Protein AF-A0A453MKV0-F1 (afdb_monomer_lite)

Radius of gyration: 20.4 Å; chains: 1; bounding box: 40×36×52 Å

Sequence (69 aa):
PDSFYFNILPFAEDIRDFPFRSFSSLPPSSQPTEEQQEAADNLVKMLDLAPPGREEILRPDFTPNPMLE

pLDDT: mean 94.63, std 4.19, range [69.62, 98.69]

Foldseek 3Di:
DDDDDDDDDDDPVPDDDDDDDDPVPDDPVSDDDPVRVVVVVVVCVVPDQPPPPDDGNPPVVPDDDPVVD

Structure (mmCIF, N/CA/C/O backbone):
data_AF-A0A453MKV0-F1
#
_entry.id   AF-A0A453MKV0-F1
#
loop_
_atom_site.group_PDB
_atom_site.id
_atom_site.type_symbol
_atom_site.label_atom_id
_atom_site.label_alt_id
_atom_site.label_comp_id
_atom_site.label_asym_id
_atom_site.label_entity_id
_atom_site.label_seq_id
_atom_site.pdbx_PDB_ins_code
_atom_site.Cartn_x
_atom_site.Cartn_y
_atom_site.Cartn_z
_atom_site.occupancy
_atom_site.B_iso_or_equiv
_atom_site.auth_seq_id
_atom_site.auth_comp_id
_atom_site.auth_asym_id
_atom_site.auth_atom_id
_atom_site.pdbx_PDB_model_num
ATOM 1 N N . PRO A 1 1 ? 6.518 -4.416 -29.038 1.00 85.62 1 PRO A N 1
ATOM 2 C CA . PRO A 1 1 ? 7.412 -5.583 -29.182 1.00 85.62 1 PRO A CA 1
ATOM 3 C C . PRO A 1 1 ? 7.264 -6.500 -27.974 1.00 85.62 1 PRO A C 1
ATOM 5 O O . PRO A 1 1 ? 7.258 -6.012 -26.847 1.00 85.62 1 PRO A O 1
ATOM 8 N N . ASP A 1 2 ? 7.092 -7.792 -28.229 1.00 93.00 2 ASP A N 1
ATOM 9 C CA . ASP A 1 2 ? 6.948 -8.778 -27.164 1.00 93.00 2 ASP A CA 1
ATOM 10 C C . ASP A 1 2 ? 8.316 -9.089 -26.563 1.00 93.00 2 ASP A C 1
ATOM 12 O O . ASP A 1 2 ? 9.308 -9.229 -27.283 1.00 93.00 2 ASP A O 1
ATOM 16 N N . SER A 1 3 ? 8.353 -9.191 -25.238 1.00 93.69 3 SER A N 1
ATOM 17 C CA . SER A 1 3 ? 9.577 -9.396 -24.470 1.00 93.69 3 SER A CA 1
ATOM 18 C C . SER A 1 3 ? 9.323 -10.375 -23.332 1.00 93.69 3 SER A C 1
ATOM 20 O O . SER A 1 3 ? 8.241 -10.402 -22.746 1.00 93.69 3 SER A O 1
ATOM 22 N N . PHE A 1 4 ? 10.345 -11.159 -22.994 1.00 95.12 4 PHE A N 1
ATOM 23 C CA . PHE A 1 4 ? 10.333 -12.014 -21.814 1.00 95.12 4 PHE A CA 1
ATOM 24 C C . PHE A 1 4 ? 10.918 -11.255 -20.619 1.00 95.12 4 PHE A C 1
ATOM 26 O O . PHE A 1 4 ? 12.064 -10.810 -20.668 1.00 95.12 4 PHE A O 1
ATOM 33 N N . TYR A 1 5 ? 10.138 -11.125 -19.548 1.00 93.94 5 TYR A N 1
ATOM 34 C CA . TYR A 1 5 ? 10.610 -10.579 -18.278 1.00 93.94 5 TYR A CA 1
ATOM 35 C C . TYR A 1 5 ? 11.121 -11.721 -17.402 1.00 93.94 5 TYR A C 1
ATOM 37 O O . TYR A 1 5 ? 10.363 -12.622 -17.046 1.00 93.94 5 TYR A O 1
ATOM 45 N N . PHE A 1 6 ? 12.406 -11.679 -17.053 1.00 96.12 6 PHE A N 1
ATOM 46 C CA . PHE A 1 6 ? 13.032 -12.648 -16.160 1.00 96.12 6 PHE A CA 1
ATOM 47 C C . PHE A 1 6 ? 13.373 -11.989 -14.825 1.00 96.12 6 PHE A C 1
ATOM 49 O O . PHE A 1 6 ? 14.193 -11.074 -14.784 1.00 96.12 6 PHE A O 1
ATOM 56 N N . ASN A 1 7 ? 12.780 -12.489 -13.741 1.00 95.75 7 ASN A N 1
ATOM 57 C CA . ASN A 1 7 ? 13.095 -12.077 -12.375 1.00 95.75 7 ASN A CA 1
ATOM 58 C C . ASN A 1 7 ? 13.725 -13.254 -11.625 1.00 95.75 7 ASN A C 1
ATOM 60 O O . ASN A 1 7 ? 13.243 -14.384 -11.720 1.00 95.75 7 ASN A O 1
ATOM 64 N N . ILE A 1 8 ? 14.789 -12.984 -10.870 1.00 96.12 8 ILE A N 1
ATOM 65 C CA . ILE A 1 8 ? 15.449 -13.984 -10.026 1.00 96.12 8 ILE A CA 1
ATOM 66 C C . ILE A 1 8 ? 14.595 -14.207 -8.772 1.00 96.12 8 ILE A C 1
ATOM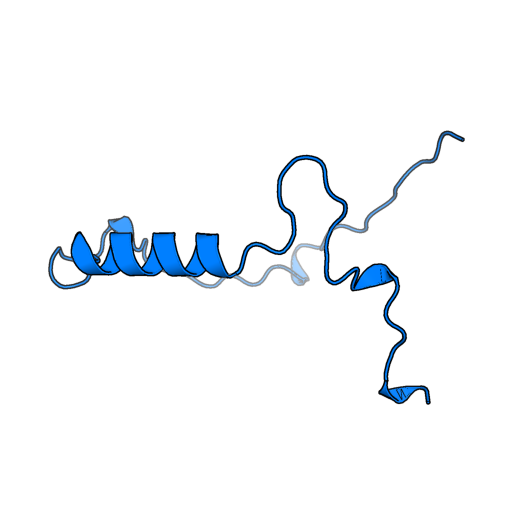 68 O O . ILE A 1 8 ? 14.117 -13.247 -8.168 1.00 96.12 8 ILE A O 1
ATOM 72 N N . LEU A 1 9 ? 14.410 -15.468 -8.386 1.00 96.81 9 LEU A N 1
ATOM 73 C CA . LEU A 1 9 ? 13.750 -15.850 -7.137 1.00 96.81 9 LEU A CA 1
ATOM 74 C C . LEU A 1 9 ? 14.796 -16.146 -6.049 1.00 96.81 9 LEU A C 1
ATOM 76 O O . LEU A 1 9 ? 15.889 -16.604 -6.390 1.00 96.81 9 LEU A O 1
ATOM 80 N N . PRO A 1 10 ? 14.475 -15.901 -4.764 1.00 97.44 10 PRO A N 1
ATOM 81 C CA . PRO A 1 10 ? 15.383 -16.198 -3.657 1.00 97.44 10 PRO A CA 1
ATOM 82 C C . PRO A 1 10 ? 15.642 -17.704 -3.513 1.00 97.44 10 PRO A C 1
ATOM 84 O O . PRO A 1 10 ? 14.764 -18.523 -3.809 1.00 97.44 10 PRO A O 1
ATOM 87 N N . PHE A 1 11 ? 16.823 -18.064 -3.004 1.00 97.50 11 PHE A N 1
ATOM 88 C CA . PHE A 1 11 ? 17.113 -19.417 -2.527 1.00 97.50 11 PHE A CA 1
ATOM 89 C C . PHE A 1 11 ? 16.597 -19.619 -1.094 1.00 97.50 11 PHE A C 1
ATOM 91 O O . PHE A 1 11 ? 16.119 -18.687 -0.446 1.00 97.50 11 PHE A O 1
ATOM 98 N N . ALA A 1 12 ? 16.685 -20.849 -0.582 1.00 96.88 12 ALA A N 1
ATOM 99 C CA . ALA A 1 12 ? 16.227 -21.167 0.770 1.00 96.88 12 ALA A CA 1
ATOM 100 C C . ALA A 1 12 ? 17.003 -20.386 1.847 1.00 96.88 12 ALA A C 1
ATOM 102 O O . ALA A 1 12 ? 16.434 -20.009 2.867 1.00 96.88 12 ALA A O 1
ATOM 103 N N . GLU A 1 13 ? 18.281 -20.106 1.599 1.00 97.06 13 GLU A N 1
ATOM 104 C CA . GLU A 1 13 ? 19.178 -19.371 2.491 1.00 97.06 13 GLU A CA 1
ATOM 105 C C . GLU A 1 13 ? 18.844 -17.871 2.578 1.00 97.06 13 GLU A C 1
ATOM 107 O O . GLU A 1 13 ? 19.220 -17.218 3.550 1.00 97.06 13 GLU A O 1
ATOM 112 N N . ASP A 1 14 ? 18.120 -17.330 1.592 1.00 97.75 14 ASP A N 1
ATOM 113 C CA . ASP A 1 14 ? 17.704 -15.922 1.552 1.00 97.75 14 ASP A CA 1
ATOM 114 C C . ASP A 1 14 ? 16.403 -15.670 2.343 1.00 97.75 14 ASP A C 1
ATOM 116 O O . ASP A 1 14 ? 16.046 -14.518 2.630 1.00 97.75 14 ASP A O 1
ATOM 120 N N . ILE A 1 15 ? 15.667 -16.734 2.692 1.00 96.62 15 ILE A N 1
ATOM 121 C CA . ILE A 1 15 ? 14.398 -16.645 3.421 1.00 96.62 15 ILE A CA 1
ATOM 122 C C . ILE A 1 15 ? 14.678 -16.308 4.888 1.00 96.62 15 ILE A C 1
ATOM 124 O O . ILE A 1 15 ? 15.441 -16.981 5.578 1.00 96.62 15 ILE A O 1
ATOM 128 N N . ARG A 1 16 ? 14.023 -15.254 5.385 1.00 96.75 16 ARG A N 1
ATOM 129 C CA . ARG A 1 16 ? 14.097 -14.833 6.789 1.00 96.75 16 ARG A CA 1
ATOM 130 C C . ARG A 1 16 ? 12.772 -15.111 7.491 1.00 96.75 16 ARG A C 1
ATOM 132 O O . ARG A 1 16 ? 11.770 -14.477 7.167 1.00 96.75 16 ARG A O 1
ATOM 139 N N . ASP A 1 17 ? 12.798 -15.997 8.484 1.00 95.75 17 ASP A N 1
ATOM 140 C CA . ASP A 1 17 ? 11.609 -16.389 9.243 1.00 95.75 17 ASP A CA 1
ATOM 141 C C . ASP A 1 17 ? 11.440 -15.556 10.515 1.00 95.75 17 ASP A C 1
ATOM 143 O O . ASP A 1 17 ? 12.159 -15.712 11.505 1.00 95.75 17 ASP A O 1
ATOM 147 N N . PHE A 1 18 ? 10.434 -14.682 10.493 1.00 96.75 18 PHE A N 1
ATOM 148 C CA . PHE A 1 18 ? 10.040 -13.858 11.630 1.00 96.75 18 PHE A CA 1
ATOM 149 C C . PHE A 1 18 ? 8.564 -14.100 11.964 1.00 96.75 18 PHE A C 1
ATOM 151 O O . PHE A 1 18 ? 7.693 -13.794 11.145 1.00 96.75 18 PHE A O 1
ATOM 158 N N . PRO A 1 19 ? 8.244 -14.637 13.154 1.00 95.56 19 PRO A N 1
ATOM 159 C CA . PRO A 1 19 ? 6.861 -14.851 13.545 1.00 95.56 19 PRO A CA 1
ATOM 160 C C . PRO A 1 19 ? 6.207 -13.529 13.962 1.00 95.56 19 PRO A C 1
ATOM 162 O O . PRO A 1 19 ? 6.696 -12.830 14.848 1.00 95.56 19 PRO A O 1
ATOM 165 N N . PHE A 1 20 ? 5.047 -13.227 13.379 1.00 96.00 20 PHE A N 1
ATOM 166 C CA . PHE A 1 20 ? 4.203 -12.100 13.774 1.00 96.00 20 PHE A CA 1
ATOM 167 C C . PHE A 1 20 ? 2.797 -12.581 14.117 1.00 96.00 20 PHE A C 1
ATOM 169 O O . PHE A 1 20 ? 2.246 -13.478 13.476 1.00 96.00 20 PHE A O 1
ATOM 176 N N . ARG A 1 21 ? 2.193 -11.970 15.140 1.00 95.19 21 ARG A N 1
ATOM 177 C CA . ARG A 1 21 ? 0.790 -12.219 15.476 1.00 95.19 21 ARG A CA 1
ATOM 178 C C . ARG A 1 21 ? -0.110 -11.512 14.463 1.00 95.19 21 ARG A C 1
ATOM 180 O O . ARG A 1 21 ? 0.156 -10.371 14.103 1.00 95.19 21 ARG A O 1
ATOM 187 N N . SER A 1 22 ? -1.219 -12.146 14.081 1.00 95.50 22 SER A N 1
ATOM 188 C CA . SER A 1 22 ? -2.238 -11.474 13.272 1.00 95.50 22 SER A CA 1
ATOM 189 C C . SER A 1 22 ? -2.811 -10.253 13.997 1.00 95.50 22 SER A C 1
ATOM 191 O O . SER A 1 22 ? -3.292 -10.379 15.130 1.00 95.50 22 SER A O 1
ATOM 193 N N . PHE A 1 23 ? -2.852 -9.104 13.321 1.00 95.12 23 PHE A N 1
ATOM 194 C CA . PHE A 1 23 ? -3.492 -7.892 13.840 1.00 95.12 23 PHE A CA 1
ATOM 195 C C . PHE A 1 23 ? -4.999 -8.067 14.066 1.00 95.12 23 PHE A C 1
ATOM 197 O O . PHE A 1 23 ? -5.542 -7.512 15.017 1.00 95.12 23 PHE A O 1
ATOM 204 N N . SER A 1 24 ? -5.667 -8.929 13.293 1.00 93.88 24 SER A N 1
ATOM 205 C CA . SER A 1 24 ? -7.088 -9.246 13.509 1.00 93.88 24 SER A CA 1
ATOM 206 C C . SER A 1 24 ? -7.354 -10.035 14.795 1.00 93.88 24 SER A C 1
ATOM 208 O O . SER A 1 24 ? -8.483 -10.081 15.268 1.00 93.88 24 SER A O 1
ATOM 210 N N . SER A 1 25 ? -6.319 -10.650 15.379 1.00 93.75 25 SER A N 1
ATOM 211 C CA . SER A 1 25 ? -6.418 -11.368 16.658 1.00 93.75 25 SER A CA 1
ATOM 212 C C . SER A 1 25 ? -6.122 -10.489 17.878 1.00 93.75 25 SER A C 1
ATOM 214 O O . SER A 1 25 ? -6.121 -10.986 19.007 1.00 93.75 25 SER A O 1
ATOM 216 N N . LEU A 1 26 ? -5.812 -9.205 17.663 1.00 94.56 26 LEU A N 1
ATOM 217 C CA . LEU A 1 26 ? -5.598 -8.249 18.744 1.00 94.56 26 LEU A CA 1
ATOM 218 C C . LEU A 1 26 ? -6.923 -7.915 19.441 1.00 94.56 26 LEU A C 1
ATOM 220 O O . LEU A 1 26 ? -7.977 -7.939 18.800 1.00 94.56 26 LEU A O 1
ATOM 224 N N . PRO A 1 27 ? -6.886 -7.597 20.747 1.00 96.31 27 PRO A N 1
ATOM 225 C CA . PRO A 1 27 ? -8.090 -7.268 21.499 1.00 96.31 27 PRO A CA 1
ATOM 226 C C . PRO A 1 27 ? -8.805 -6.039 20.911 1.00 96.31 27 PRO A C 1
ATOM 228 O O . PRO A 1 27 ? -8.144 -5.184 20.318 1.00 96.31 27 PRO A O 1
ATOM 231 N N . PRO A 1 28 ? -10.126 -5.886 21.138 1.00 94.06 28 PRO A N 1
ATOM 232 C CA . PRO A 1 28 ? -10.894 -4.738 20.645 1.00 94.06 28 PRO A CA 1
ATOM 233 C C . PRO A 1 28 ? -10.315 -3.378 21.050 1.00 94.06 28 PRO A C 1
ATOM 235 O O . PRO A 1 28 ? -10.399 -2.427 20.288 1.00 94.06 28 PRO A O 1
ATOM 238 N N . SER A 1 29 ? -9.656 -3.295 22.211 1.00 94.75 29 SER A N 1
ATOM 239 C CA . SER A 1 29 ? -8.966 -2.085 22.684 1.00 94.75 29 SER A CA 1
ATOM 240 C C . SER A 1 29 ? -7.797 -1.633 21.802 1.00 94.75 29 SER A C 1
ATOM 242 O O . SER A 1 29 ? -7.291 -0.531 21.976 1.00 94.75 29 SER A O 1
ATOM 244 N N . SER A 1 30 ? -7.312 -2.509 20.924 1.00 95.00 30 SER A N 1
ATOM 245 C CA . SER A 1 30 ? -6.215 -2.256 19.988 1.00 95.00 30 SER A CA 1
ATOM 246 C C . SER A 1 30 ? -6.685 -2.236 18.533 1.00 95.00 30 SER A C 1
ATOM 248 O O . SER A 1 30 ? -5.853 -2.103 17.640 1.00 95.00 30 SER A O 1
ATOM 250 N N . GLN A 1 31 ? -7.988 -2.396 18.291 1.00 95.44 31 GLN A N 1
ATOM 251 C CA . GLN A 1 31 ? -8.578 -2.206 16.971 1.00 95.44 31 GLN A CA 1
ATOM 252 C C . GLN A 1 31 ? -8.868 -0.713 16.757 1.00 95.44 31 GLN A C 1
ATOM 254 O O . GLN A 1 31 ? -9.147 -0.006 17.731 1.00 95.44 31 GLN A O 1
ATOM 259 N N . PRO A 1 32 ? -8.795 -0.217 15.513 1.00 96.75 32 PRO A N 1
ATOM 260 C CA . PRO A 1 32 ? -9.148 1.164 15.218 1.00 96.75 32 PRO A CA 1
ATOM 261 C C . PRO A 1 32 ? -10.625 1.433 15.527 1.00 96.75 32 PRO A C 1
ATOM 263 O O . PRO A 1 32 ? -11.481 0.562 15.353 1.00 96.75 32 PRO A O 1
ATOM 266 N N . THR A 1 33 ? -10.925 2.654 15.965 1.00 97.19 33 THR A N 1
ATOM 267 C CA . THR A 1 33 ? -12.308 3.142 16.035 1.00 97.19 33 THR A CA 1
ATOM 268 C C . THR A 1 33 ? -12.829 3.490 14.639 1.00 97.19 33 THR A C 1
ATOM 270 O O . THR A 1 33 ? -12.053 3.665 13.698 1.00 97.19 33 THR A O 1
ATOM 273 N N . GLU A 1 34 ? -14.147 3.642 14.501 1.00 97.94 34 GLU A N 1
ATOM 274 C CA . GLU A 1 34 ? -14.762 4.081 13.238 1.00 97.94 34 GLU A CA 1
ATOM 275 C C . GLU A 1 34 ? -14.229 5.451 12.794 1.00 97.94 34 GLU A C 1
ATOM 277 O O . GLU A 1 34 ? -13.859 5.626 11.638 1.00 97.94 34 GLU A O 1
ATOM 282 N N . GLU A 1 35 ? -14.084 6.389 13.733 1.00 98.44 35 GLU A N 1
ATOM 283 C CA . GLU A 1 35 ? -13.536 7.727 13.476 1.00 98.44 35 GLU A CA 1
ATOM 284 C C . GLU A 1 35 ? -12.083 7.673 12.975 1.00 98.44 35 GLU A C 1
ATOM 286 O O . GLU A 1 35 ? -11.697 8.415 12.072 1.00 98.44 35 GLU A O 1
ATOM 291 N N . GLN A 1 36 ? -11.263 6.779 13.540 1.00 98.19 36 GLN A N 1
ATOM 292 C CA . GLN A 1 36 ? -9.880 6.585 13.100 1.00 98.19 36 GLN A CA 1
ATOM 293 C C . GLN A 1 36 ? -9.813 5.980 11.698 1.00 98.19 36 GLN A C 1
ATOM 295 O O . GLN A 1 36 ? -8.975 6.399 10.897 1.00 98.19 36 GLN A O 1
ATOM 300 N N . GLN A 1 37 ? -10.693 5.024 11.394 1.00 98.19 37 GLN A N 1
ATOM 301 C CA . GLN A 1 37 ? -10.787 4.437 10.062 1.00 98.19 37 GLN A CA 1
ATOM 302 C C . GLN A 1 37 ? -11.217 5.488 9.032 1.00 98.19 37 GLN A C 1
ATOM 304 O O . GLN A 1 37 ? -10.572 5.625 7.996 1.00 98.19 37 GLN A O 1
ATOM 309 N N . GLU A 1 38 ? -12.241 6.286 9.340 1.00 98.69 38 GLU A N 1
ATOM 310 C CA . GLU A 1 38 ? -12.707 7.353 8.454 1.00 98.69 38 GLU A CA 1
ATOM 311 C C . GLU A 1 38 ? -11.616 8.408 8.210 1.00 98.69 38 GLU A C 1
ATOM 313 O O . GLU A 1 38 ? -11.386 8.826 7.071 1.00 98.69 38 GLU A O 1
ATOM 318 N N . ALA A 1 39 ? -10.896 8.816 9.259 1.00 98.56 39 ALA A N 1
ATOM 319 C CA . ALA A 1 39 ? -9.785 9.753 9.132 1.00 98.56 39 ALA A CA 1
ATOM 320 C C . ALA A 1 39 ? -8.660 9.193 8.243 1.00 98.56 39 ALA A C 1
ATOM 322 O O . ALA A 1 39 ? -8.131 9.919 7.396 1.00 98.56 39 ALA A O 1
ATOM 323 N N . ALA A 1 40 ? -8.319 7.909 8.398 1.00 98.50 40 ALA A N 1
ATOM 324 C CA . ALA A 1 40 ? -7.328 7.238 7.561 1.00 98.50 40 ALA A CA 1
ATOM 325 C C . ALA A 1 40 ? -7.780 7.161 6.093 1.00 98.50 40 ALA A C 1
ATOM 327 O O . ALA A 1 40 ? -7.008 7.503 5.195 1.00 98.50 40 ALA A O 1
ATOM 328 N N . ASP A 1 41 ? -9.039 6.802 5.843 1.00 98.44 41 ASP A N 1
ATOM 329 C CA . ASP A 1 41 ? -9.605 6.731 4.493 1.00 98.44 41 ASP A CA 1
ATOM 330 C C . ASP A 1 41 ? -9.575 8.099 3.799 1.00 98.44 41 ASP A C 1
ATOM 332 O O . ASP A 1 41 ? -9.235 8.209 2.619 1.00 98.44 41 ASP A O 1
ATOM 336 N N . ASN A 1 42 ? -9.913 9.164 4.528 1.00 98.50 42 ASN A N 1
ATOM 337 C CA . ASN A 1 42 ? -9.888 10.525 4.001 1.00 98.50 42 ASN A CA 1
ATOM 338 C C . ASN A 1 42 ? -8.460 11.006 3.714 1.00 98.50 42 ASN A C 1
ATOM 340 O O . ASN A 1 42 ? -8.240 11.675 2.703 1.00 98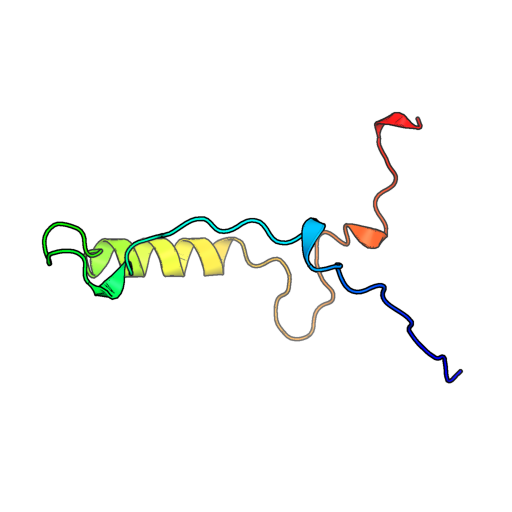.50 42 ASN A O 1
ATOM 344 N 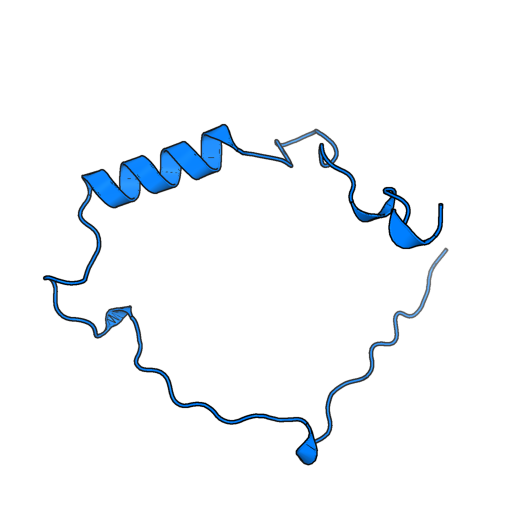N . LEU A 1 43 ? -7.485 10.622 4.545 1.00 98.31 43 LEU A N 1
ATOM 345 C CA . LEU A 1 43 ? -6.075 10.919 4.300 1.00 98.31 43 LEU A CA 1
ATOM 346 C C . LEU A 1 43 ? -5.579 10.262 3.004 1.00 98.31 43 LEU A C 1
ATOM 348 O O . LEU A 1 43 ? -4.941 10.934 2.195 1.00 98.31 43 LEU A O 1
ATOM 352 N N . VAL A 1 44 ? -5.915 8.987 2.776 1.00 97.44 44 VAL A N 1
ATOM 353 C CA . VAL A 1 44 ? -5.554 8.265 1.542 1.00 97.44 44 VAL A CA 1
ATOM 354 C C . VAL A 1 44 ? -6.175 8.935 0.315 1.00 97.44 44 VAL A C 1
ATOM 356 O O . VAL A 1 44 ? -5.477 9.162 -0.667 1.00 97.44 44 VAL A O 1
ATOM 359 N N . LYS A 1 45 ? -7.458 9.320 0.378 1.00 96.44 45 LYS A N 1
ATOM 360 C CA . LYS A 1 45 ? -8.141 10.020 -0.728 1.00 96.44 45 LYS A CA 1
ATOM 361 C C . LYS A 1 45 ? -7.514 11.380 -1.041 1.00 96.44 45 LYS A C 1
ATOM 363 O O . LYS A 1 45 ? -7.415 11.754 -2.204 1.00 96.44 45 LYS A O 1
ATOM 368 N N . MET A 1 46 ? -7.124 12.137 -0.014 1.00 97.19 46 MET A N 1
ATOM 369 C CA . MET A 1 46 ? -6.521 13.463 -0.186 1.00 97.19 46 MET A CA 1
ATOM 370 C C . MET A 1 46 ? -5.134 13.387 -0.837 1.00 97.19 46 MET A C 1
ATOM 372 O O . MET A 1 46 ? -4.749 14.303 -1.560 1.00 97.19 46 MET A O 1
ATOM 376 N N . LEU A 1 47 ? -4.395 12.309 -0.577 1.00 96.19 47 LEU A N 1
ATOM 377 C CA . LEU A 1 47 ? -3.034 12.090 -1.063 1.00 96.19 47 LEU A CA 1
ATOM 378 C C . LEU A 1 47 ? -2.983 11.100 -2.240 1.00 96.19 47 LEU A C 1
ATOM 380 O O . LEU A 1 47 ? -1.988 10.398 -2.407 1.00 96.19 47 LEU A O 1
ATOM 384 N N . ASP A 1 48 ? -4.041 11.032 -3.051 1.00 95.25 48 ASP A N 1
ATOM 385 C CA . ASP A 1 48 ? -4.085 10.168 -4.233 1.00 95.25 48 ASP A CA 1
ATOM 386 C C . ASP A 1 48 ? -3.096 10.644 -5.312 1.00 95.25 48 ASP A C 1
ATOM 388 O O . ASP A 1 48 ? -3.196 11.752 -5.846 1.00 95.25 48 ASP A O 1
ATOM 392 N N . LEU A 1 49 ? -2.132 9.781 -5.636 1.00 95.69 49 LEU A N 1
ATOM 393 C CA . LEU A 1 49 ? -1.082 10.036 -6.623 1.00 95.69 49 LEU A CA 1
ATOM 394 C C . LEU A 1 49 ? -1.380 9.423 -7.998 1.00 95.69 49 LEU A C 1
ATOM 396 O O . LEU A 1 49 ? -0.615 9.657 -8.935 1.00 95.69 49 LEU A O 1
ATOM 400 N N . ALA A 1 50 ? -2.467 8.661 -8.141 1.00 94.31 50 ALA A N 1
ATOM 401 C CA . ALA A 1 50 ? -2.839 7.990 -9.386 1.00 94.31 50 ALA A CA 1
ATOM 402 C C . ALA A 1 50 ? -4.365 8.024 -9.629 1.00 94.31 50 ALA A C 1
ATOM 404 O O . ALA A 1 50 ? -5.001 6.972 -9.754 1.00 94.31 50 ALA A O 1
ATOM 405 N N . PRO A 1 51 ? -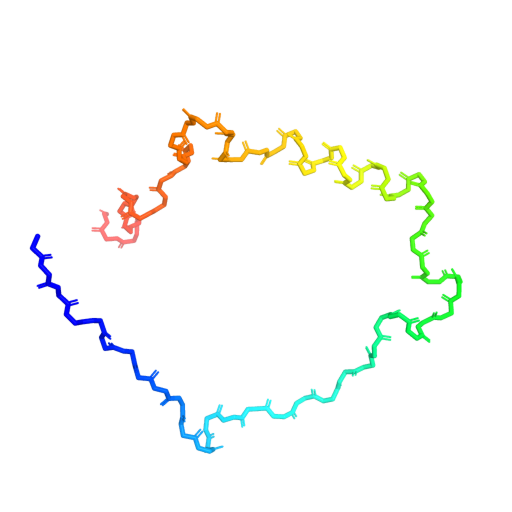4.971 9.224 -9.734 1.00 91.50 51 PRO A N 1
ATOM 406 C CA . PRO A 1 51 ? -6.407 9.348 -9.932 1.00 91.50 51 PRO A CA 1
ATOM 407 C C . PRO A 1 51 ? -6.869 8.701 -11.252 1.00 91.50 51 PRO A C 1
ATOM 409 O O . PRO A 1 51 ? -6.172 8.796 -12.269 1.00 91.50 51 PRO A O 1
ATOM 412 N N . PRO A 1 52 ? -8.071 8.091 -11.286 1.00 90.88 52 PRO A N 1
ATOM 413 C CA . PRO A 1 52 ? -8.566 7.372 -12.456 1.00 90.88 52 PRO A CA 1
ATOM 414 C C . PRO A 1 52 ? -8.529 8.205 -13.741 1.00 90.88 52 PRO A C 1
ATOM 416 O O . PRO A 1 52 ? -8.999 9.342 -13.785 1.00 90.88 52 PRO A O 1
ATOM 419 N N . GLY A 1 53 ? -7.998 7.615 -14.814 1.00 88.25 53 GLY A N 1
ATOM 420 C CA . GLY A 1 53 ? -7.901 8.273 -16.119 1.00 88.25 53 GLY A CA 1
ATOM 421 C C . GLY A 1 53 ? -6.764 9.293 -16.241 1.00 88.25 53 GLY A C 1
ATOM 422 O O . GLY A 1 53 ? -6.715 10.014 -17.238 1.00 88.25 53 GLY A O 1
ATOM 423 N N . ARG A 1 54 ? -5.853 9.362 -15.264 1.00 85.75 54 ARG A N 1
ATOM 424 C CA . ARG A 1 54 ? -4.599 10.121 -15.349 1.00 85.75 54 ARG A CA 1
ATOM 425 C C . ARG A 1 54 ? -3.399 9.191 -15.187 1.00 85.75 54 ARG A C 1
ATOM 427 O O . ARG A 1 54 ? -3.509 8.118 -14.603 1.00 85.75 54 ARG A O 1
ATOM 434 N N . GLU A 1 55 ? -2.261 9.615 -15.727 1.00 86.00 55 GLU A N 1
ATOM 435 C CA . GLU A 1 55 ? -0.973 9.005 -15.388 1.00 86.00 55 GLU A CA 1
ATOM 436 C C . GLU A 1 55 ? -0.618 9.306 -13.924 1.00 86.00 55 GLU A C 1
ATOM 438 O O . GLU A 1 55 ? -1.116 10.277 -13.344 1.00 86.00 55 GLU A O 1
ATOM 443 N N . GLU A 1 56 ? 0.245 8.475 -13.336 1.00 91.00 56 GLU A N 1
ATOM 444 C CA . GLU A 1 56 ? 0.797 8.714 -12.002 1.00 91.00 56 GLU A CA 1
ATOM 445 C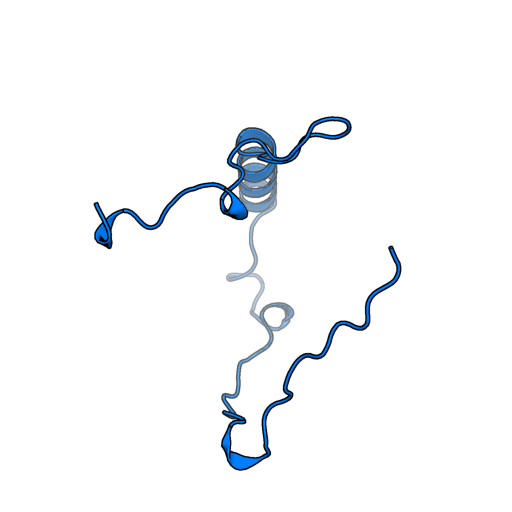 C . GLU A 1 56 ? 1.435 10.109 -11.929 1.00 91.00 56 GLU A C 1
ATOM 447 O O . GLU A 1 56 ? 2.176 10.514 -12.824 1.00 91.00 56 GLU A O 1
ATOM 452 N N . ILE A 1 57 ? 1.155 10.851 -10.857 1.00 92.62 57 ILE A N 1
ATOM 453 C CA . ILE A 1 57 ? 1.550 12.258 -10.732 1.00 92.62 57 ILE A CA 1
ATOM 454 C C . ILE A 1 57 ? 3.061 12.408 -10.509 1.00 92.62 57 ILE A C 1
ATOM 456 O O . ILE A 1 57 ? 3.670 13.310 -11.082 1.00 92.62 57 ILE A O 1
ATOM 460 N N . LEU A 1 58 ? 3.673 11.552 -9.682 1.00 93.56 58 LEU A N 1
ATOM 461 C CA . LEU A 1 58 ? 5.076 11.720 -9.271 1.00 93.56 58 LEU A CA 1
ATOM 462 C C . LEU A 1 58 ? 6.085 11.073 -10.219 1.00 93.56 58 LEU A C 1
ATOM 464 O O . LEU A 1 58 ? 7.220 11.535 -10.284 1.00 93.56 58 LEU A O 1
ATOM 468 N N . ARG A 1 59 ? 5.681 10.035 -10.962 1.00 92.56 59 ARG A N 1
ATOM 469 C CA . ARG A 1 59 ? 6.507 9.366 -11.981 1.00 92.56 59 ARG A CA 1
ATOM 470 C C . ARG A 1 59 ? 7.933 9.040 -11.491 1.00 92.56 59 ARG A C 1
ATOM 472 O O . ARG A 1 59 ? 8.905 9.437 -12.147 1.00 92.56 59 ARG A O 1
ATOM 479 N N . PRO A 1 60 ? 8.087 8.329 -10.358 1.00 93.75 60 PRO A N 1
ATOM 480 C CA . PRO A 1 60 ? 9.391 8.104 -9.733 1.00 93.75 60 PRO A CA 1
ATOM 481 C C . PRO A 1 60 ? 10.381 7.389 -10.663 1.00 93.75 60 PRO A C 1
ATOM 483 O O . PRO A 1 60 ? 11.562 7.718 -10.645 1.00 93.75 60 PRO A O 1
ATOM 486 N N . ASP A 1 61 ? 9.901 6.517 -11.553 1.00 93.50 61 ASP A N 1
ATOM 487 C CA . ASP A 1 61 ? 10.722 5.810 -12.550 1.00 93.50 61 ASP A CA 1
ATOM 488 C C . ASP A 1 61 ? 11.465 6.743 -13.526 1.00 93.50 61 ASP A C 1
ATOM 490 O O . ASP A 1 61 ? 12.443 6.340 -14.155 1.00 93.50 61 ASP A O 1
ATOM 494 N N . PHE A 1 62 ? 11.010 7.994 -13.662 1.00 92.75 62 PHE A N 1
ATOM 495 C CA . PHE A 1 62 ? 11.623 9.018 -14.512 1.00 92.75 62 PHE A CA 1
ATOM 496 C C . PHE A 1 62 ? 12.405 10.070 -13.712 1.00 92.75 62 PHE A C 1
ATOM 498 O O . PHE A 1 62 ? 12.953 11.001 -14.304 1.00 92.75 62 PHE A O 1
ATOM 505 N N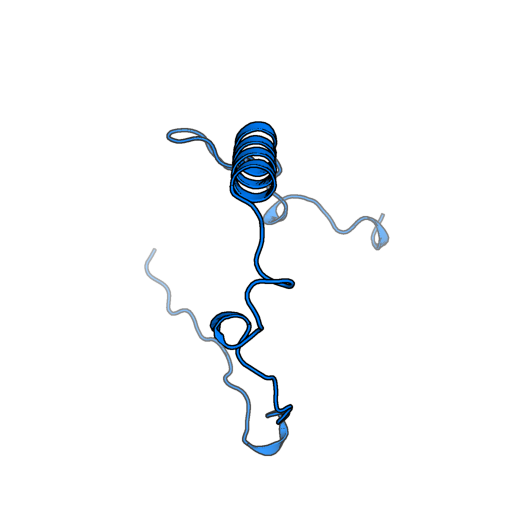 . THR A 1 63 ? 12.457 9.945 -12.384 1.00 93.06 63 THR A N 1
ATOM 506 C CA . THR A 1 63 ? 13.216 10.855 -11.520 1.00 93.06 63 THR A CA 1
ATOM 507 C C . THR A 1 63 ? 14.658 10.349 -11.397 1.00 93.06 63 THR A C 1
ATOM 509 O O . THR A 1 63 ? 14.863 9.227 -10.928 1.00 93.06 63 THR A O 1
ATOM 512 N N . PRO A 1 64 ? 15.677 11.124 -11.819 1.00 93.75 64 PRO A N 1
ATOM 513 C CA . PRO A 1 64 ? 17.068 10.685 -11.753 1.00 93.75 64 PRO A CA 1
ATOM 514 C C . PRO A 1 64 ? 17.546 10.546 -10.304 1.00 93.75 64 PRO A C 1
ATOM 516 O O . PRO A 1 64 ? 17.014 11.173 -9.388 1.00 93.75 64 PRO A O 1
ATOM 519 N N . ASN A 1 65 ? 18.579 9.727 -10.094 1.00 94.88 65 ASN A N 1
ATOM 520 C CA . ASN A 1 65 ? 19.188 9.574 -8.777 1.00 94.88 65 ASN A CA 1
ATOM 521 C C . ASN A 1 65 ? 19.893 10.885 -8.371 1.00 94.88 65 ASN A C 1
ATOM 523 O O . ASN A 1 65 ? 20.905 11.222 -8.990 1.00 94.88 65 ASN A O 1
ATOM 527 N N . PRO A 1 66 ? 19.444 11.575 -7.305 1.00 95.00 66 PRO A N 1
ATOM 528 C CA . PRO A 1 66 ? 20.002 12.868 -6.911 1.00 95.00 66 PRO A CA 1
ATOM 529 C C . PRO A 1 66 ? 21.443 12.789 -6.387 1.00 95.00 66 PRO A C 1
ATOM 531 O O . PRO A 1 66 ? 22.074 13.820 -6.210 1.00 95.00 66 PRO A O 1
ATOM 534 N N . MET A 1 67 ? 21.972 11.594 -6.100 1.00 94.44 67 MET A N 1
ATOM 535 C CA . MET A 1 67 ? 23.369 11.401 -5.676 1.00 94.44 67 MET A CA 1
ATOM 536 C C . MET A 1 67 ? 24.358 11.295 -6.839 1.00 94.44 67 MET A C 1
ATOM 538 O O . MET A 1 67 ? 25.558 11.178 -6.602 1.00 94.44 67 MET A O 1
ATOM 542 N N . LEU A 1 68 ? 23.864 11.256 -8.077 1.00 92.56 68 LEU A N 1
ATOM 543 C CA . LEU A 1 68 ? 24.690 11.180 -9.282 1.00 92.56 68 LEU A CA 1
ATOM 544 C C . LEU A 1 68 ? 24.793 12.532 -10.012 1.00 92.56 68 LEU A C 1
ATOM 546 O O . LEU A 1 68 ? 25.408 12.579 -11.078 1.00 92.56 68 LEU A O 1
ATOM 550 N N . GLU A 1 69 ? 24.220 13.595 -9.437 1.00 69.62 69 GLU A N 1
ATOM 551 C CA . GLU A 1 69 ? 24.392 15.001 -9.842 1.00 69.62 69 GLU A CA 1
ATOM 552 C C . GLU A 1 69 ? 25.323 15.746 -8.876 1.00 69.62 69 GLU A C 1
ATOM 554 O O . GLU A 1 69 ? 26.100 16.601 -9.362 1.00 69.62 69 GLU A O 1
#

InterPro domains:
  IPR016194 SPOC-like, C-terminal domain superfamily [SSF100939] (2-68)

Secondary structure (DSSP, 8-state):
-------PPPPGGG--------GGGS-GGGSPPHHHHHHHHHHHHHT-SS-TTS--SS-GGGS--GGG-

Organism: Aegilops tauschii subsp. strangulata (NCBI:txid200361)